Protein AF-A0A9X8YR58-F1 (afdb_monomer)

InterPro domains:
  IPR003192 Porin, LamB-type [PF02264] (22-138)
  IPR036998 Porin, LamB-type superfamily [G3DSA:2.40.170.10] (22-138)
  IPR050286 Gram-negative Bacterial Carbohydrate Uptake Porin [PTHR38762] (1-138)

Mean predicted aligned error: 7.64 Å

pLDDT: mean 92.04, std 14.1, range [49.28, 98.88]

Nearest PDB structures (foldseek):
  1af6-assembly1_A  TM=1.005E+00  e=9.915E-14  Escherichia coli
  2mpr-assembly1_A  TM=1.004E+00  e=1.435E-13  Salmonella enterica subsp. enterica serovar Typhimurium
  8xcj-assembly1_B  TM=1.000E+00  e=1.513E-13  Shigella sonnei
  1oh2-assembly1_Q  TM=8.657E-01  e=1.205E-04  Salmonella enterica subsp. enterica serovar Typhimurium
  3uu2-assembly1_C  TM=6.564E-01  e=1.385E+00  Salmonella enterica subsp. enterica serovar Typhimurium

Foldseek 3Di:
DPVVVVVVVVVVVVVVPPPQPWDKDKDWDADWAADPVGDTDAADDPVPDPWDQPVSRDQKIKMKIKTKGFPDDDPQKTKIWMWIWIWIGRNPDPDDDTDIDRQWTKMKIAQPDVVDHGDIDMDTHDDDPDDDDVRTGD

Organism: Serratia marcescens (NCBI:txid615)

Solvent-accessible surface area (backbone atoms only — not comparable to full-atom value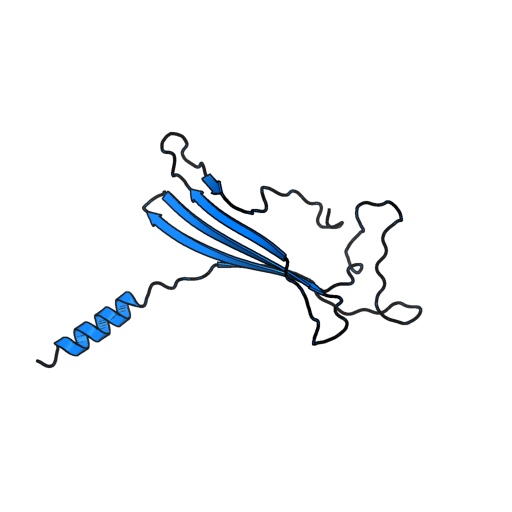s): 8370 Å² total; per-residue (Å²): 130,82,63,60,66,55,54,51,52,52,51,52,60,61,68,66,63,74,75,79,68,64,43,77,49,69,50,76,49,71,74,86,61,63,30,97,92,60,64,63,48,73,61,71,63,61,88,91,54,95,52,32,67,38,84,97,35,72,69,48,26,38,38,37,48,24,54,26,37,77,79,44,75,58,92,80,29,35,36,35,40,41,36,27,42,33,44,70,47,71,61,82,56,91,82,70,92,71,85,64,44,80,61,28,44,32,41,38,33,32,39,74,47,82,95,41,74,83,40,68,52,71,53,69,41,63,90,72,87,81,80,70,45,75,68,34,72,80

Radius of gyration: 23.26 Å; Cα contacts (8 Å, |Δi|>4): 222; chains: 1; bounding box: 50×24×82 Å

Structure (mmCIF, N/CA/C/O backbone):
data_AF-A0A9X8YR58-F1
#
_entry.id   AF-A0A9X8YR58-F1
#
loop_
_atom_site.group_PDB
_atom_site.id
_atom_site.type_symbol
_atom_site.label_atom_id
_atom_site.label_alt_id
_atom_site.label_comp_id
_atom_site.label_asym_id
_atom_site.label_entity_id
_atom_site.label_seq_id
_atom_site.pdbx_PDB_ins_code
_atom_site.Cartn_x
_atom_site.Cartn_y
_atom_site.Cartn_z
_atom_site.occupancy
_atom_site.B_iso_or_equiv
_atom_site.auth_seq_id
_atom_site.auth_comp_id
_atom_site.auth_asym_id
_atom_site.auth_atom_id
_atom_site.pdbx_PDB_model_num
ATOM 1 N N . LEU A 1 1 ? 11.311 -14.642 55.477 1.00 56.25 1 LEU A N 1
ATOM 2 C CA . LEU A 1 1 ? 11.805 -13.529 54.625 1.00 56.25 1 LEU A CA 1
ATOM 3 C C . LEU A 1 1 ? 12.295 -13.941 53.220 1.00 56.25 1 LEU A C 1
ATOM 5 O O . LEU A 1 1 ? 12.311 -13.089 52.350 1.00 56.25 1 LEU A O 1
ATOM 9 N N . ARG A 1 2 ? 12.611 -15.217 52.924 1.00 55.03 2 ARG A N 1
ATOM 10 C CA . ARG A 1 2 ? 13.105 -15.657 51.590 1.00 55.03 2 ARG A CA 1
ATOM 11 C C . ARG A 1 2 ? 12.052 -15.948 50.498 1.00 55.03 2 ARG A C 1
ATOM 13 O O . ARG A 1 2 ? 12.438 -16.204 49.367 1.00 55.03 2 ARG A O 1
ATOM 20 N N . LYS A 1 3 ? 10.746 -15.924 50.800 1.00 53.94 3 LYS A N 1
ATOM 21 C CA . LYS A 1 3 ? 9.678 -16.252 49.822 1.00 53.94 3 LYS A CA 1
ATOM 22 C C . LYS A 1 3 ? 9.160 -15.047 49.022 1.00 53.94 3 LYS A C 1
ATOM 24 O O . LYS A 1 3 ? 8.610 -15.229 47.943 1.00 53.94 3 LYS A O 1
ATOM 29 N N . LEU A 1 4 ? 9.372 -13.834 49.534 1.00 56.00 4 LEU A N 1
ATOM 30 C CA . LEU A 1 4 ? 8.959 -12.582 48.896 1.00 56.00 4 LEU A CA 1
ATOM 31 C C . LEU A 1 4 ? 9.634 -12.325 47.530 1.00 56.00 4 LEU A C 1
ATOM 33 O O . LEU A 1 4 ? 8.914 -12.005 46.589 1.00 56.00 4 LEU A O 1
ATOM 37 N N . PRO A 1 5 ? 10.962 -12.514 47.361 1.00 62.56 5 PRO A N 1
ATOM 38 C CA . PRO A 1 5 ? 11.607 -12.259 46.070 1.00 62.56 5 PRO A CA 1
ATOM 39 C C . PRO A 1 5 ? 11.221 -13.288 44.999 1.00 62.56 5 PRO A C 1
ATOM 41 O O . PRO A 1 5 ? 11.123 -12.939 43.828 1.00 62.56 5 PRO A O 1
ATOM 44 N N . LEU A 1 6 ? 10.936 -14.537 45.391 1.00 64.31 6 LEU A N 1
ATOM 45 C CA . LEU A 1 6 ? 10.482 -15.573 44.461 1.00 64.31 6 LEU A CA 1
ATOM 46 C C . LEU A 1 6 ? 9.053 -15.299 43.972 1.00 64.31 6 LEU A C 1
ATOM 48 O O . LEU A 1 6 ? 8.781 -15.427 42.785 1.00 64.31 6 LEU A O 1
ATOM 52 N N . ALA A 1 7 ? 8.158 -14.867 44.865 1.00 68.62 7 ALA A N 1
ATOM 53 C CA . ALA A 1 7 ? 6.799 -14.477 44.492 1.00 68.62 7 ALA A CA 1
ATOM 54 C C . ALA A 1 7 ? 6.784 -13.252 43.561 1.00 68.62 7 ALA A C 1
ATOM 56 O O . ALA A 1 7 ? 6.001 -13.219 42.617 1.00 68.62 7 ALA A O 1
ATOM 57 N N . LEU A 1 8 ? 7.684 -12.285 43.780 1.00 65.44 8 LEU A N 1
ATOM 58 C CA . LEU A 1 8 ? 7.834 -11.117 42.910 1.00 65.44 8 LEU A CA 1
ATOM 59 C C . LEU A 1 8 ? 8.372 -11.496 41.520 1.00 65.44 8 LEU A C 1
ATOM 61 O O . LEU A 1 8 ? 7.875 -10.999 40.516 1.00 65.44 8 LEU A O 1
ATOM 65 N N . ALA A 1 9 ? 9.345 -12.411 41.455 1.00 64.75 9 ALA A N 1
ATOM 66 C CA . ALA A 1 9 ? 9.896 -12.910 40.194 1.00 64.75 9 ALA A CA 1
ATOM 67 C C . ALA A 1 9 ? 8.869 -13.730 39.392 1.00 64.75 9 ALA A C 1
ATOM 69 O O . ALA A 1 9 ? 8.775 -13.582 38.177 1.00 64.75 9 ALA A O 1
ATOM 70 N N . VAL A 1 10 ? 8.056 -14.549 40.069 1.00 67.12 10 VAL A N 1
ATOM 71 C CA . VAL A 1 10 ? 6.960 -15.298 39.434 1.00 67.12 10 VAL A CA 1
ATOM 72 C C . VAL A 1 10 ? 5.849 -14.350 38.969 1.00 67.12 10 VAL A C 1
ATOM 74 O O . VAL A 1 10 ? 5.367 -14.496 37.852 1.00 67.12 10 VAL A O 1
ATOM 77 N N . ALA A 1 11 ? 5.488 -13.331 39.756 1.00 62.75 11 ALA A N 1
ATOM 78 C CA . ALA A 1 11 ? 4.502 -12.327 39.348 1.00 62.75 11 ALA A CA 1
ATOM 79 C C . ALA A 1 11 ? 4.976 -11.493 38.142 1.00 62.75 11 ALA A C 1
ATOM 81 O O . ALA A 1 11 ? 4.194 -11.249 37.225 1.00 62.75 11 ALA A O 1
ATOM 82 N N . ALA A 1 12 ? 6.258 -11.114 38.098 1.00 61.78 12 ALA A N 1
ATOM 83 C CA . ALA A 1 12 ? 6.853 -10.432 36.950 1.00 61.78 12 ALA A CA 1
ATOM 84 C C . ALA A 1 12 ? 6.884 -11.326 35.696 1.00 61.78 12 ALA A C 1
ATOM 86 O O . ALA A 1 12 ? 6.577 -10.847 34.610 1.00 61.78 12 ALA A O 1
ATOM 87 N N . GLY A 1 13 ? 7.172 -12.625 35.854 1.00 59.84 13 GLY A N 1
ATOM 88 C CA . GLY A 1 13 ? 7.139 -13.610 34.766 1.00 59.84 13 GLY A CA 1
ATOM 89 C C . GLY A 1 13 ? 5.733 -13.915 34.227 1.00 59.84 13 GLY A C 1
ATOM 90 O O . GLY A 1 13 ? 5.578 -14.249 33.056 1.00 59.84 13 GLY A O 1
ATOM 91 N N . VAL A 1 14 ? 4.694 -13.778 35.059 1.00 60.00 14 VAL A N 1
ATOM 92 C CA . VAL A 1 14 ? 3.288 -13.937 34.642 1.00 60.00 14 VAL A CA 1
ATOM 93 C C . VAL A 1 14 ? 2.771 -12.665 33.958 1.00 60.00 14 VAL A C 1
ATOM 95 O O . VAL A 1 14 ? 2.082 -12.759 32.945 1.00 60.00 14 VAL A O 1
ATOM 98 N N . LEU A 1 15 ? 3.161 -11.476 34.433 1.00 56.50 15 LEU A N 1
ATOM 99 C CA . LEU A 1 15 ? 2.832 -10.197 33.784 1.00 56.50 15 LEU A CA 1
ATOM 100 C C . LEU A 1 15 ? 3.597 -9.965 32.470 1.00 56.50 15 LEU A C 1
ATOM 102 O O . LEU A 1 15 ? 3.136 -9.201 31.628 1.00 56.50 15 LEU A O 1
ATOM 106 N N . SER A 1 16 ? 4.724 -10.646 32.248 1.00 54.16 16 SER A N 1
ATOM 107 C CA . SER A 1 16 ? 5.503 -10.548 31.007 1.00 54.16 16 SER A CA 1
ATOM 108 C C . SER A 1 16 ? 4.925 -11.341 29.823 1.00 54.16 16 SER A C 1
ATOM 110 O O . SER A 1 16 ? 5.614 -11.512 28.822 1.00 54.16 16 SER A O 1
ATOM 112 N N . THR A 1 17 ? 3.689 -11.852 29.916 1.00 50.31 17 THR A N 1
ATOM 113 C CA . THR A 1 17 ? 3.079 -12.716 28.882 1.00 50.31 17 THR A CA 1
ATOM 114 C C . THR A 1 17 ? 1.993 -12.060 28.033 1.00 50.31 17 THR A C 1
ATOM 116 O O . THR A 1 17 ? 1.328 -12.754 27.265 1.00 50.31 17 THR A O 1
ATOM 119 N N . GLN A 1 18 ? 1.857 -10.729 28.044 1.00 51.44 18 GLN A N 1
ATOM 120 C CA . GLN A 1 18 ? 1.263 -10.083 26.872 1.00 51.44 18 GLN A CA 1
ATOM 121 C C . GLN A 1 18 ? 2.307 -10.094 25.762 1.00 51.44 18 GLN A C 1
ATOM 123 O O . GLN A 1 18 ? 3.066 -9.147 25.576 1.00 51.44 18 GLN A O 1
ATOM 128 N N . ALA A 1 19 ? 2.362 -11.215 25.045 1.00 49.28 19 ALA A N 1
ATOM 129 C CA . ALA A 1 19 ? 2.839 -11.217 23.681 1.00 49.28 19 ALA A CA 1
ATOM 130 C C . ALA A 1 19 ? 1.975 -10.198 22.923 1.00 49.28 19 ALA A C 1
ATOM 132 O O . ALA A 1 19 ? 0.890 -10.518 22.444 1.00 49.28 19 ALA A O 1
ATOM 133 N N . LEU A 1 20 ? 2.442 -8.948 22.891 1.00 56.09 20 LEU A N 1
ATOM 134 C CA . LEU A 1 20 ? 2.070 -7.924 21.925 1.00 56.09 20 LEU A CA 1
ATOM 135 C C . LEU A 1 20 ? 2.535 -8.450 20.566 1.00 56.09 20 LEU A C 1
ATOM 137 O O . LEU A 1 20 ? 3.587 -8.069 20.055 1.00 56.09 20 LEU A O 1
ATOM 141 N N . ALA A 1 21 ? 1.838 -9.465 20.063 1.00 68.69 21 ALA A N 1
ATOM 142 C CA . ALA A 1 21 ? 2.092 -10.014 18.754 1.00 68.69 21 ALA A CA 1
ATOM 143 C C . ALA A 1 21 ? 1.636 -8.941 17.771 1.00 68.69 21 ALA A C 1
ATOM 145 O O . ALA A 1 21 ? 0.446 -8.760 17.531 1.00 68.69 21 ALA A O 1
ATOM 146 N N . VAL A 1 22 ? 2.601 -8.163 17.295 1.00 90.69 22 VAL A N 1
ATOM 147 C CA . VAL A 1 22 ? 2.385 -7.238 16.194 1.00 90.69 22 VAL A CA 1
ATOM 148 C C . VAL A 1 22 ? 2.036 -8.075 14.971 1.00 90.69 22 VAL A C 1
ATOM 150 O O . VAL A 1 22 ? 2.789 -8.974 14.590 1.00 90.69 22 VAL A O 1
ATOM 153 N N . ASP A 1 23 ? 0.904 -7.767 14.354 1.00 95.69 23 ASP A N 1
ATOM 154 C CA . ASP A 1 23 ? 0.486 -8.377 13.105 1.00 95.69 23 ASP A CA 1
ATOM 155 C C . ASP A 1 23 ? 1.368 -7.830 11.985 1.00 95.69 23 ASP A C 1
ATOM 157 O O . ASP A 1 23 ? 1.316 -6.645 11.641 1.00 95.69 23 ASP A O 1
ATOM 161 N N . PHE A 1 24 ? 2.210 -8.701 11.429 1.00 97.06 24 PHE A N 1
ATOM 162 C CA . PHE A 1 24 ? 3.049 -8.379 10.284 1.00 97.06 24 PHE A CA 1
ATOM 163 C C . PHE A 1 24 ? 2.384 -8.856 8.994 1.00 97.06 24 PHE A C 1
ATOM 165 O O . PHE A 1 24 ? 2.215 -10.054 8.755 1.00 97.06 24 PHE A O 1
ATOM 172 N N . HIS A 1 25 ? 2.038 -7.898 8.142 1.00 97.75 25 HIS A N 1
ATOM 173 C CA . HIS A 1 25 ? 1.486 -8.136 6.815 1.00 97.75 25 HIS A CA 1
ATOM 174 C C . HIS A 1 25 ? 2.239 -7.309 5.779 1.00 97.75 25 HIS A C 1
ATOM 176 O O . HIS A 1 25 ? 3.029 -6.424 6.102 1.00 97.75 25 HIS A O 1
ATOM 182 N N . GLY A 1 26 ? 1.970 -7.572 4.508 1.00 97.81 26 GLY A N 1
ATOM 183 C CA . GLY A 1 26 ? 2.574 -6.792 3.451 1.00 97.81 26 GLY A CA 1
ATOM 184 C C . GLY A 1 26 ? 2.394 -7.408 2.085 1.00 97.81 26 GLY A C 1
ATOM 185 O O . GLY A 1 26 ? 1.670 -8.385 1.894 1.00 97.81 26 GLY A O 1
ATOM 186 N N . TYR A 1 27 ? 3.101 -6.814 1.143 1.00 98.62 27 TYR A N 1
ATOM 187 C CA . TYR A 1 27 ? 3.248 -7.301 -0.213 1.00 98.62 27 TYR A CA 1
ATOM 188 C C . TYR A 1 27 ? 4.654 -6.943 -0.674 1.00 98.62 27 TYR A C 1
ATOM 190 O O . TYR A 1 27 ? 5.130 -5.855 -0.372 1.00 98.62 27 TYR A O 1
ATOM 198 N N . ALA A 1 28 ? 5.323 -7.829 -1.402 1.00 98.62 28 ALA A N 1
ATOM 199 C CA . ALA A 1 28 ? 6.617 -7.513 -1.982 1.00 98.62 28 ALA A CA 1
ATOM 200 C C . ALA A 1 28 ? 6.794 -8.197 -3.335 1.00 98.62 28 ALA A C 1
ATOM 202 O O . ALA A 1 28 ? 6.340 -9.324 -3.545 1.00 98.62 28 ALA A O 1
ATOM 203 N N . ARG A 1 29 ? 7.496 -7.510 -4.232 1.00 98.56 29 ARG A N 1
ATOM 204 C CA . ARG A 1 29 ? 8.077 -8.062 -5.453 1.00 98.56 29 ARG A CA 1
ATOM 205 C C . ARG A 1 29 ? 9.481 -7.499 -5.627 1.00 98.56 29 ARG A C 1
ATOM 207 O O . ARG A 1 29 ? 9.725 -6.327 -5.355 1.00 98.56 29 ARG A O 1
ATOM 214 N N . SER A 1 30 ? 10.388 -8.346 -6.076 1.00 98.62 30 SER A N 1
ATOM 215 C CA . SER A 1 30 ? 11.763 -7.991 -6.401 1.00 98.62 30 SER A CA 1
ATOM 216 C C . SER A 1 30 ? 12.281 -9.002 -7.414 1.00 98.62 30 SER A C 1
ATOM 218 O O . SER A 1 30 ? 11.827 -10.151 -7.422 1.00 98.62 30 SER A O 1
ATOM 220 N N . GLY A 1 31 ? 13.204 -8.591 -8.274 1.00 98.00 31 GLY A N 1
ATOM 221 C CA . GLY A 1 31 ? 13.805 -9.491 -9.241 1.00 98.00 31 GLY A CA 1
ATOM 222 C C . GLY A 1 31 ? 15.029 -8.903 -9.922 1.00 98.00 31 GLY A C 1
ATOM 223 O O . GLY A 1 31 ? 15.472 -7.797 -9.636 1.00 98.00 31 GLY A O 1
ATOM 224 N N . ILE A 1 32 ? 15.564 -9.678 -10.855 1.00 98.19 32 ILE A N 1
ATOM 225 C CA . ILE A 1 32 ? 16.634 -9.282 -11.764 1.00 98.19 32 ILE A CA 1
ATOM 226 C C . ILE A 1 32 ? 16.280 -9.810 -13.149 1.00 98.19 32 ILE A C 1
ATOM 228 O O . ILE A 1 32 ? 15.703 -10.894 -13.276 1.00 98.19 32 ILE A O 1
ATOM 232 N N . GLY A 1 33 ? 16.631 -9.067 -14.192 1.00 97.62 33 GLY A N 1
ATOM 233 C CA . GLY A 1 33 ? 16.383 -9.507 -15.554 1.00 97.62 33 GLY A CA 1
ATOM 234 C C . GLY A 1 33 ? 17.235 -8.775 -16.578 1.00 97.62 33 GLY A C 1
ATOM 235 O O . GLY A 1 33 ? 17.878 -7.765 -16.288 1.00 97.62 33 GLY A O 1
ATOM 236 N N . TRP A 1 34 ? 17.194 -9.294 -17.801 1.00 98.38 34 TRP A N 1
ATOM 237 C CA . TRP A 1 34 ? 17.974 -8.814 -18.935 1.00 98.38 34 TRP A CA 1
ATOM 238 C C . TRP A 1 34 ? 17.095 -8.665 -20.168 1.00 98.38 34 TRP A C 1
ATOM 240 O O . TRP A 1 34 ? 16.117 -9.393 -20.342 1.00 98.38 34 TRP A O 1
ATOM 250 N N . THR A 1 35 ? 17.482 -7.753 -21.054 1.00 98.31 35 THR A N 1
ATOM 251 C CA . THR A 1 35 ? 16.858 -7.608 -22.373 1.00 98.31 35 THR A CA 1
ATOM 252 C C . THR A 1 35 ? 17.675 -8.354 -23.423 1.00 98.31 35 THR A C 1
ATOM 254 O O . THR A 1 35 ? 18.903 -8.315 -23.402 1.00 98.31 35 THR A O 1
ATOM 257 N N . GLY A 1 36 ? 17.013 -9.016 -24.379 1.00 97.81 36 GLY A N 1
ATOM 258 C CA . GLY A 1 36 ? 17.689 -9.819 -25.409 1.00 97.81 36 GLY A CA 1
ATOM 259 C C . GLY A 1 36 ? 18.679 -9.036 -26.284 1.00 97.81 36 GLY A C 1
ATOM 260 O O . GLY A 1 36 ? 19.676 -9.595 -26.726 1.00 97.81 36 GLY A O 1
ATOM 261 N N . SER A 1 37 ? 18.454 -7.734 -26.488 1.00 97.56 37 SER A N 1
ATOM 262 C CA . SER A 1 37 ? 19.381 -6.829 -27.187 1.00 97.56 37 SER A CA 1
ATOM 263 C C . SER A 1 37 ? 20.554 -6.339 -26.323 1.00 97.56 37 SER A C 1
ATOM 265 O O . SER A 1 37 ? 21.355 -5.532 -26.789 1.00 97.56 37 SER A O 1
ATOM 267 N N . GLY A 1 38 ? 20.650 -6.800 -25.075 1.00 97.38 38 GLY A N 1
ATOM 268 C CA . GLY A 1 38 ? 21.621 -6.353 -24.083 1.00 97.38 38 GLY A CA 1
ATOM 269 C C . GLY A 1 38 ? 21.054 -5.320 -23.106 1.00 97.38 38 GLY A C 1
ATOM 270 O O . GLY A 1 38 ? 20.097 -4.606 -23.405 1.00 97.38 38 GLY A O 1
ATOM 271 N N . GLY A 1 39 ? 21.680 -5.249 -21.929 1.00 97.56 39 GLY A N 1
ATOM 272 C CA . GLY A 1 39 ? 21.285 -4.366 -20.830 1.00 97.56 39 GLY A CA 1
ATOM 273 C C . GLY A 1 39 ? 20.290 -4.993 -19.849 1.00 97.56 39 GLY A C 1
ATOM 274 O O . GLY A 1 39 ? 19.960 -6.179 -19.928 1.00 97.56 39 GLY A O 1
ATOM 275 N N . GLU A 1 40 ? 19.837 -4.173 -18.902 1.00 97.06 40 GLU A N 1
ATOM 276 C CA . GLU A 1 40 ? 18.811 -4.521 -17.913 1.00 97.06 40 GLU A CA 1
ATOM 277 C C . GLU A 1 40 ? 17.464 -4.877 -18.565 1.00 97.06 40 GLU A C 1
ATOM 279 O O . GLU A 1 40 ? 17.197 -4.527 -19.720 1.00 97.06 40 GLU A O 1
ATOM 284 N N . GLN A 1 41 ? 16.599 -5.563 -17.817 1.00 98.38 41 GLN A N 1
ATOM 285 C CA . GLN A 1 41 ? 15.223 -5.841 -18.224 1.00 98.38 41 GLN A CA 1
ATOM 286 C C . GLN A 1 41 ? 14.475 -4.551 -18.575 1.00 98.38 41 GLN A C 1
ATOM 288 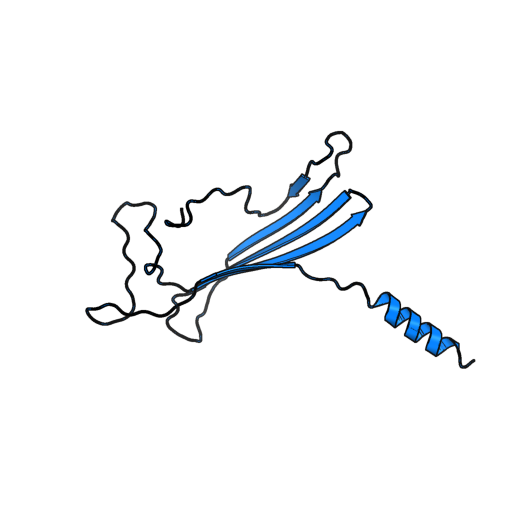O O . GLN A 1 41 ? 14.470 -3.590 -17.811 1.00 98.38 41 GLN A O 1
ATOM 293 N N . GLN A 1 42 ? 13.799 -4.559 -19.719 1.00 98.19 42 GLN A N 1
ATOM 294 C CA . GLN A 1 42 ? 12.861 -3.513 -20.107 1.00 98.19 42 GLN A CA 1
ATOM 295 C C . GLN A 1 42 ? 11.426 -3.984 -19.880 1.00 98.19 42 GLN A C 1
ATOM 297 O O . GLN A 1 42 ? 11.092 -5.144 -20.125 1.00 98.19 42 GLN A O 1
ATOM 302 N N . CYS A 1 43 ? 10.577 -3.061 -19.432 1.00 98.06 43 CYS A N 1
ATOM 303 C CA . CYS A 1 43 ? 9.155 -3.300 -19.240 1.00 98.06 43 CYS A CA 1
ATOM 304 C C . CYS A 1 43 ? 8.337 -2.622 -20.338 1.00 98.06 43 CYS A C 1
ATOM 306 O O . CYS A 1 43 ? 8.581 -1.473 -20.701 1.00 98.06 43 CYS A O 1
ATOM 308 N N . PHE A 1 44 ? 7.312 -3.313 -20.826 1.00 98.25 44 PHE A N 1
ATOM 309 C CA . PHE A 1 44 ? 6.503 -2.897 -21.963 1.00 98.25 44 PHE A CA 1
ATOM 310 C C . PHE A 1 44 ? 5.095 -2.501 -21.521 1.00 98.25 44 PHE A C 1
ATOM 312 O O . PHE A 1 44 ? 4.381 -3.267 -20.869 1.00 98.25 44 PHE A O 1
ATOM 319 N N . LYS A 1 45 ? 4.678 -1.301 -21.920 1.00 98.44 45 LYS A N 1
ATOM 320 C CA . LYS A 1 45 ? 3.328 -0.771 -21.734 1.00 98.44 45 LYS A CA 1
ATOM 321 C C . LYS A 1 45 ? 2.942 -0.004 -22.991 1.00 98.44 45 LYS A C 1
ATOM 323 O O . LYS A 1 45 ? 3.713 0.831 -23.456 1.00 98.44 45 LYS A O 1
ATOM 328 N N . ALA A 1 46 ? 1.765 -0.286 -23.545 1.00 98.06 46 ALA A N 1
ATOM 329 C CA . ALA A 1 46 ? 1.291 0.428 -24.726 1.00 98.06 46 ALA A CA 1
ATOM 330 C C . ALA A 1 46 ? 1.118 1.925 -24.416 1.00 98.06 46 ALA A C 1
ATOM 332 O O . ALA A 1 46 ? 0.587 2.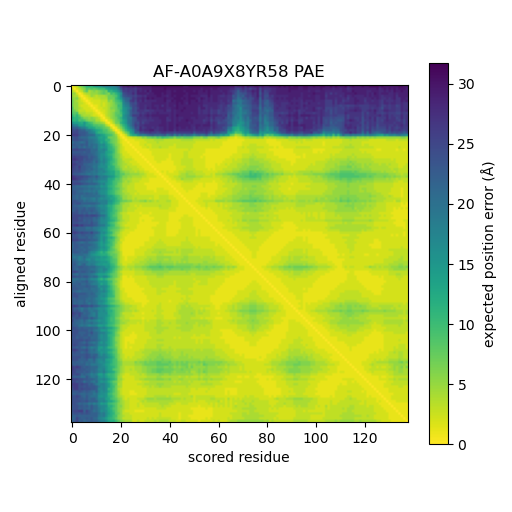295 -23.365 1.00 98.06 46 ALA A O 1
ATOM 333 N N . THR A 1 47 ? 1.562 2.792 -25.328 1.00 98.06 47 THR A N 1
ATOM 334 C CA . THR A 1 47 ? 1.418 4.246 -25.185 1.00 98.06 47 THR A CA 1
ATOM 335 C C . THR A 1 47 ? -0.056 4.613 -25.020 1.00 98.06 47 THR A C 1
ATOM 337 O O . THR A 1 47 ? -0.892 4.230 -25.832 1.00 98.06 47 THR A O 1
ATOM 340 N N . GLY A 1 48 ? -0.378 5.341 -23.950 1.00 97.06 48 GLY A N 1
ATOM 341 C CA . GLY A 1 48 ? -1.751 5.730 -23.611 1.00 97.06 48 GLY A CA 1
ATOM 342 C C . GLY A 1 48 ? -2.551 4.694 -22.809 1.00 97.06 48 GLY A C 1
ATOM 343 O O . GLY A 1 48 ? -3.629 5.026 -22.327 1.00 97.06 48 GLY A O 1
ATOM 344 N N . ALA A 1 49 ? -2.047 3.471 -22.606 1.00 97.31 49 ALA A N 1
ATOM 345 C CA . ALA A 1 49 ? -2.728 2.485 -21.767 1.00 97.31 49 ALA A CA 1
ATOM 346 C C . ALA A 1 49 ? -2.659 2.853 -20.274 1.00 97.31 49 ALA A C 1
ATOM 348 O O . ALA A 1 49 ? -1.684 3.443 -19.802 1.00 97.31 49 ALA A O 1
ATOM 349 N N . ALA A 1 50 ? -3.667 2.446 -19.499 1.00 97.44 50 ALA A N 1
ATOM 350 C CA . ALA A 1 50 ? -3.669 2.624 -18.046 1.00 97.44 50 ALA A CA 1
ATOM 351 C C . ALA A 1 50 ? -2.751 1.614 -17.334 1.00 97.44 50 ALA A C 1
ATOM 353 O O . ALA A 1 50 ? -2.080 1.974 -16.369 1.00 97.44 50 ALA A O 1
ATOM 354 N N . SER A 1 51 ? -2.620 0.401 -17.875 1.00 98.12 51 SER A N 1
ATOM 355 C CA . SER A 1 51 ? -1.931 -0.737 -17.253 1.00 98.12 51 SER A CA 1
ATOM 356 C C . SER A 1 51 ? -1.085 -1.543 -18.253 1.00 98.12 51 SER A C 1
ATOM 358 O O . SER A 1 51 ? -0.990 -1.185 -19.429 1.00 98.12 51 SER A O 1
ATOM 360 N N . LYS A 1 52 ? -0.420 -2.600 -17.775 1.00 98.50 52 LYS A N 1
ATOM 361 C CA . LYS A 1 52 ? 0.382 -3.555 -18.561 1.00 98.50 52 LYS A CA 1
ATOM 362 C C . LYS A 1 52 ? 0.149 -4.966 -18.019 1.00 98.50 52 LYS A C 1
ATOM 364 O O . LYS A 1 52 ? -0.066 -5.116 -16.825 1.00 98.50 52 LYS A O 1
ATOM 369 N N . TYR A 1 53 ? 0.241 -6.000 -18.854 1.00 98.62 53 TYR A N 1
ATOM 370 C CA . TYR A 1 53 ? 0.298 -7.378 -18.348 1.00 98.62 53 TYR A CA 1
ATOM 371 C C . TYR A 1 53 ? 1.589 -7.561 -17.557 1.00 98.62 53 TYR A C 1
ATOM 373 O O . TYR A 1 53 ? 2.663 -7.311 -18.103 1.00 98.62 53 TYR A O 1
ATOM 381 N N . ARG A 1 54 ? 1.486 -7.941 -16.281 1.00 98.62 54 ARG A N 1
ATOM 382 C CA . ARG A 1 54 ? 2.607 -7.824 -15.332 1.00 98.62 54 ARG A CA 1
ATOM 383 C C . ARG A 1 54 ? 3.591 -8.995 -15.323 1.00 98.62 54 ARG A C 1
ATOM 385 O O . ARG A 1 54 ? 4.742 -8.808 -14.947 1.00 98.62 54 ARG A O 1
ATOM 392 N N . LEU A 1 55 ? 3.164 -10.204 -15.697 1.00 98.50 55 LEU A N 1
ATOM 393 C CA . LEU A 1 55 ? 3.990 -11.409 -15.547 1.00 98.50 55 LEU A CA 1
ATOM 394 C C . LEU A 1 55 ? 5.273 -11.298 -16.388 1.00 98.50 55 LEU A C 1
ATOM 396 O O . LEU A 1 55 ? 5.198 -11.180 -17.607 1.00 98.50 55 LEU A O 1
ATOM 400 N N . GLY A 1 56 ? 6.441 -11.320 -15.734 1.00 98.25 56 GLY A N 1
ATOM 401 C CA . GLY A 1 56 ? 7.740 -11.117 -16.395 1.00 98.25 56 GLY A CA 1
ATOM 402 C C . GLY A 1 56 ? 7.954 -9.698 -16.943 1.00 98.25 56 GLY A C 1
ATOM 403 O O . GLY A 1 56 ? 8.837 -9.479 -17.766 1.00 98.25 56 GLY A O 1
ATOM 404 N N . ASN A 1 57 ? 7.135 -8.738 -16.513 1.00 98.62 57 ASN A N 1
ATOM 405 C CA . ASN A 1 57 ? 7.065 -7.389 -17.062 1.00 98.62 57 ASN A CA 1
ATOM 406 C C . ASN A 1 57 ? 6.932 -6.340 -15.941 1.00 98.62 57 ASN A C 1
ATOM 408 O O . ASN A 1 57 ? 6.235 -5.337 -16.092 1.00 98.62 57 ASN A O 1
ATOM 412 N N . GLU A 1 58 ? 7.591 -6.571 -14.805 1.00 98.62 58 GLU A N 1
ATOM 413 C CA . GLU A 1 58 ? 7.788 -5.635 -13.686 1.00 98.62 58 GLU A CA 1
ATOM 414 C C . GLU A 1 58 ? 9.296 -5.416 -13.500 1.00 98.62 58 GLU A C 1
ATOM 416 O O . GLU A 1 58 ? 10.053 -6.382 -13.573 1.00 98.62 58 GLU A O 1
ATOM 421 N N . CYS A 1 59 ? 9.735 -4.162 -13.346 1.00 98.31 59 CYS A N 1
ATOM 422 C CA . CYS A 1 59 ? 11.142 -3.750 -13.488 1.00 98.31 59 CYS A CA 1
ATOM 423 C C . CYS A 1 59 ? 11.606 -2.898 -12.299 1.00 98.31 59 CYS A C 1
ATOM 425 O O . CYS A 1 59 ? 12.467 -2.032 -12.428 1.00 98.31 59 CYS A O 1
ATOM 427 N N . GLU A 1 60 ? 10.997 -3.126 -11.145 1.00 98.50 60 GLU A N 1
ATOM 428 C CA . GLU A 1 60 ? 11.240 -2.398 -9.917 1.00 98.50 60 GLU A CA 1
ATOM 429 C C . GLU A 1 60 ? 11.108 -3.356 -8.737 1.00 98.50 60 GLU A C 1
ATOM 431 O O . GLU A 1 60 ? 10.353 -4.333 -8.796 1.00 98.50 60 GLU A O 1
ATOM 436 N N . THR A 1 61 ? 11.794 -3.039 -7.644 1.00 98.75 61 THR A N 1
ATOM 437 C CA . THR A 1 61 ? 11.503 -3.664 -6.358 1.00 98.75 61 THR A CA 1
ATOM 438 C C . THR A 1 61 ? 10.495 -2.799 -5.629 1.00 98.75 61 THR A C 1
ATOM 440 O O . THR A 1 61 ? 10.724 -1.613 -5.393 1.00 98.75 61 THR A O 1
ATOM 443 N N . TYR A 1 62 ? 9.365 -3.404 -5.282 1.00 98.75 62 TYR A N 1
ATOM 444 C CA . TYR A 1 62 ? 8.275 -2.751 -4.580 1.00 98.75 62 TYR A CA 1
ATOM 445 C C . TYR A 1 62 ? 7.905 -3.563 -3.348 1.00 98.75 62 TYR A C 1
ATOM 447 O O . TYR A 1 62 ? 7.720 -4.778 -3.443 1.00 98.75 62 TYR A O 1
ATOM 455 N N . ALA A 1 63 ? 7.753 -2.896 -2.209 1.00 98.75 63 ALA A N 1
ATOM 456 C CA . ALA A 1 63 ? 7.330 -3.526 -0.970 1.00 98.75 63 ALA A CA 1
ATOM 457 C C . ALA A 1 63 ? 6.371 -2.630 -0.184 1.00 98.75 63 ALA A C 1
ATOM 459 O O . ALA A 1 63 ? 6.566 -1.422 -0.100 1.00 98.75 63 ALA A O 1
ATOM 460 N N . GLU A 1 64 ? 5.367 -3.236 0.433 1.00 98.81 64 GLU A N 1
ATOM 461 C CA . GLU A 1 64 ? 4.530 -2.660 1.477 1.00 98.81 64 GLU A CA 1
ATOM 462 C C . GLU A 1 64 ? 4.768 -3.443 2.763 1.00 98.81 64 GLU A C 1
ATOM 464 O O . GLU A 1 64 ? 4.618 -4.666 2.784 1.00 98.81 64 GLU A O 1
ATOM 469 N N . LEU A 1 65 ? 5.136 -2.736 3.828 1.00 98.69 65 LEU A N 1
ATOM 470 C CA . LEU A 1 65 ? 5.346 -3.287 5.159 1.00 98.69 65 LEU A CA 1
ATOM 471 C C . LEU A 1 65 ? 4.248 -2.758 6.073 1.00 98.69 65 LEU A C 1
ATOM 473 O O . LEU A 1 65 ? 4.146 -1.549 6.304 1.00 98.69 65 LEU A O 1
ATOM 477 N N . LYS A 1 66 ? 3.429 -3.669 6.592 1.00 98.75 66 LYS A N 1
ATOM 478 C CA . LYS A 1 66 ? 2.310 -3.353 7.474 1.00 98.75 66 LYS A CA 1
ATOM 479 C C . LYS A 1 66 ? 2.561 -3.924 8.857 1.00 98.75 66 LYS A C 1
ATOM 481 O O . LYS A 1 66 ? 2.861 -5.108 9.001 1.00 98.75 66 LYS A O 1
ATOM 486 N N . LEU A 1 67 ? 2.406 -3.063 9.856 1.00 98.44 67 LEU A N 1
ATOM 487 C CA . LEU A 1 67 ? 2.408 -3.427 11.266 1.00 98.44 67 LEU A CA 1
ATOM 488 C C . LEU A 1 67 ? 1.055 -3.030 11.845 1.00 98.44 67 LEU A C 1
ATOM 490 O O . LEU A 1 67 ? 0.698 -1.845 11.839 1.00 98.44 67 LEU A O 1
ATOM 494 N N . GLY A 1 68 ? 0.312 -4.022 12.312 1.00 97.88 68 GLY A N 1
ATOM 495 C CA . GLY A 1 68 ? -0.981 -3.843 12.950 1.00 97.88 68 GLY A CA 1
ATOM 496 C C . GLY A 1 68 ? -1.015 -4.445 14.346 1.00 97.88 68 GLY A C 1
ATOM 497 O O . GLY A 1 68 ? -0.125 -5.196 14.739 1.00 97.88 68 GLY A O 1
ATOM 498 N N . GLN A 1 69 ? -2.023 -4.068 15.125 1.00 97.31 69 GLN A N 1
ATOM 499 C CA . GLN A 1 69 ? -2.262 -4.661 16.436 1.00 97.31 69 GLN A CA 1
ATOM 500 C C . GLN A 1 69 ? -3.706 -4.429 16.882 1.00 97.31 69 GLN A C 1
ATOM 502 O O . GLN A 1 69 ? -4.224 -3.311 16.789 1.00 97.31 69 GLN A O 1
ATOM 507 N N . GLU A 1 70 ? -4.338 -5.452 17.459 1.00 97.00 70 GLU A N 1
ATOM 508 C CA . GLU A 1 70 ? -5.534 -5.257 18.281 1.00 97.00 70 GLU A CA 1
ATOM 509 C C . GLU A 1 70 ? -5.111 -4.672 19.636 1.00 97.00 70 GLU A C 1
ATOM 511 O O . GLU A 1 70 ? -4.583 -5.361 20.504 1.00 97.00 70 GLU A O 1
ATOM 516 N N . VAL A 1 71 ? -5.281 -3.358 19.794 1.00 96.38 71 VAL A N 1
ATOM 517 C CA . VAL A 1 71 ? -4.779 -2.605 20.957 1.00 96.38 71 VAL A CA 1
ATOM 518 C C . VAL A 1 71 ? -5.725 -2.653 22.156 1.00 96.38 71 VAL A C 1
ATOM 520 O O . VAL A 1 71 ? -5.320 -2.333 23.271 1.00 96.38 71 VAL A O 1
ATOM 523 N N . TRP A 1 72 ? -6.987 -3.027 21.938 1.00 96.19 72 TRP A N 1
ATOM 524 C CA . TRP A 1 72 ? -7.983 -3.188 22.993 1.00 96.19 72 TRP A CA 1
ATOM 525 C C . TRP A 1 72 ? -9.076 -4.162 22.555 1.00 96.19 72 TRP A C 1
ATOM 527 O O . TRP A 1 72 ? -9.534 -4.108 21.411 1.00 96.19 72 TRP A O 1
ATOM 537 N N . LYS A 1 73 ? -9.534 -5.000 23.487 1.00 96.44 73 LYS A N 1
ATOM 538 C CA . LYS A 1 73 ? -10.656 -5.919 23.294 1.00 96.44 73 LYS A CA 1
ATOM 539 C C . LYS A 1 73 ? -11.422 -6.117 24.600 1.00 96.44 73 LYS A C 1
ATOM 541 O O . LYS A 1 73 ? -10.820 -6.428 25.624 1.00 96.44 73 LYS A O 1
ATOM 546 N N . GLU A 1 74 ? -12.746 -6.020 24.533 1.00 96.94 74 GLU A N 1
ATOM 547 C CA . GLU A 1 74 ? -13.658 -6.371 25.624 1.00 96.94 74 GLU A CA 1
ATOM 548 C C . GLU A 1 74 ? -14.918 -7.027 25.048 1.00 96.94 74 GLU A C 1
ATOM 550 O O . GLU A 1 74 ? -15.701 -6.397 24.333 1.00 96.94 74 GLU A O 1
ATOM 555 N N . GLY A 1 75 ? -15.093 -8.324 25.323 1.00 96.50 75 GLY A N 1
ATOM 556 C CA . GLY A 1 75 ? -16.137 -9.129 24.687 1.00 96.50 75 GLY A CA 1
ATOM 557 C C . GLY A 1 75 ? -16.067 -9.033 23.156 1.00 96.50 75 GLY A C 1
ATOM 558 O O . GLY A 1 75 ? -15.030 -9.321 22.543 1.00 96.50 75 GLY A O 1
ATOM 559 N N . ASP A 1 76 ? -17.168 -8.580 22.554 1.00 96.81 76 ASP A N 1
ATOM 560 C CA . ASP A 1 76 ? -17.312 -8.428 21.101 1.00 96.81 76 ASP A CA 1
ATOM 561 C C . ASP A 1 76 ? -16.795 -7.087 20.561 1.00 96.81 76 ASP A C 1
ATOM 563 O O . ASP A 1 76 ? -16.715 -6.910 19.342 1.00 96.81 76 ASP A O 1
ATOM 567 N N . LYS A 1 77 ? -16.434 -6.143 21.437 1.00 98.38 77 LYS A N 1
ATOM 568 C CA . LYS A 1 77 ? -15.916 -4.823 21.065 1.00 98.38 77 LYS A CA 1
ATOM 569 C C . LYS A 1 77 ? -14.392 -4.887 20.953 1.00 98.38 77 LYS A C 1
ATOM 571 O O . LYS A 1 77 ? -13.732 -5.475 21.812 1.00 98.38 77 LYS A O 1
ATOM 576 N N . SER A 1 78 ? -13.816 -4.273 19.920 1.00 97.94 78 SER A N 1
ATOM 577 C CA . SER A 1 78 ? -12.355 -4.144 19.823 1.00 97.94 78 SER A CA 1
ATOM 578 C C . SER A 1 78 ? -11.885 -2.928 19.030 1.00 97.94 78 SER A C 1
ATOM 580 O O . SER A 1 78 ? -12.627 -2.382 18.211 1.00 97.94 78 SER A O 1
ATOM 582 N N . PHE A 1 79 ? -10.642 -2.508 19.284 1.00 98.50 79 PHE A N 1
ATOM 583 C CA . PHE A 1 79 ? -9.929 -1.495 18.512 1.00 98.50 79 PHE A CA 1
ATOM 584 C C . PHE A 1 79 ? -8.684 -2.101 17.870 1.00 98.50 79 PHE A C 1
ATOM 586 O O . PHE A 1 79 ? -7.827 -2.657 18.554 1.00 98.50 79 PHE A O 1
ATOM 593 N N . TYR A 1 80 ? -8.566 -1.930 16.559 1.00 98.44 80 TYR A N 1
ATOM 594 C CA . TYR A 1 80 ? -7.421 -2.359 15.770 1.00 98.44 80 TYR A CA 1
ATOM 595 C C . TYR A 1 80 ? -6.691 -1.144 15.201 1.00 98.44 80 TYR A C 1
ATOM 597 O O . TYR A 1 80 ? -7.319 -0.286 14.578 1.00 98.44 80 TYR A O 1
ATOM 605 N N . PHE A 1 81 ? -5.383 -1.066 15.417 1.00 98.56 81 PHE A N 1
ATOM 606 C CA . PHE A 1 81 ? -4.500 -0.060 14.835 1.00 98.56 81 PHE A CA 1
ATOM 607 C C . PHE A 1 81 ? -3.729 -0.677 13.669 1.00 98.56 81 PHE A C 1
ATOM 609 O O . PHE A 1 81 ? -3.244 -1.798 13.790 1.00 98.56 81 PHE A O 1
ATOM 616 N N . ASP A 1 82 ? -3.621 0.038 12.549 1.00 98.75 82 ASP A N 1
ATOM 617 C CA . ASP A 1 82 ? -2.953 -0.453 11.339 1.00 98.75 82 ASP A CA 1
ATOM 618 C C . ASP A 1 82 ? -2.079 0.624 10.692 1.00 98.75 82 ASP A C 1
ATOM 620 O O . ASP A 1 82 ? -2.466 1.797 10.612 1.00 98.75 82 ASP A O 1
ATOM 624 N N . THR A 1 83 ? -0.919 0.206 10.185 1.00 98.75 83 THR A N 1
ATOM 625 C CA . THR A 1 83 ? 0.046 1.058 9.481 1.00 98.75 83 THR A CA 1
ATOM 626 C C . THR A 1 83 ? 0.495 0.427 8.163 1.00 98.75 83 THR A C 1
ATOM 628 O O . THR A 1 83 ? 0.369 -0.781 7.962 1.00 98.75 83 THR A O 1
ATOM 631 N N . ASN A 1 84 ? 0.992 1.242 7.229 1.00 98.88 84 ASN A N 1
ATOM 632 C CA . ASN A 1 84 ? 1.599 0.758 5.985 1.00 98.88 84 ASN A CA 1
ATOM 633 C C . ASN A 1 84 ? 2.672 1.727 5.473 1.00 98.88 84 ASN A C 1
ATOM 635 O O . ASN A 1 84 ? 2.369 2.887 5.160 1.00 98.88 84 ASN A O 1
ATOM 639 N N . LEU A 1 85 ? 3.906 1.233 5.363 1.00 98.69 85 LEU A N 1
ATOM 640 C CA . LEU A 1 85 ? 5.019 1.904 4.700 1.00 98.69 85 LEU A CA 1
ATOM 641 C C . LEU A 1 85 ? 5.312 1.218 3.370 1.00 98.69 85 LEU A C 1
ATOM 643 O O . LEU A 1 85 ? 5.578 0.020 3.332 1.00 98.69 85 LEU A O 1
ATOM 647 N N . ALA A 1 86 ? 5.308 1.995 2.292 1.00 98.75 86 ALA A N 1
ATOM 648 C CA . ALA A 1 86 ? 5.627 1.505 0.962 1.00 98.75 86 ALA A CA 1
ATOM 649 C C . ALA A 1 86 ? 6.992 1.999 0.484 1.00 98.75 86 ALA A C 1
ATOM 651 O O . ALA A 1 86 ? 7.321 3.178 0.623 1.00 98.75 86 ALA A O 1
ATOM 652 N N . TYR A 1 87 ? 7.734 1.102 -0.150 1.00 98.75 87 TYR A N 1
ATOM 653 C CA . TYR A 1 87 ? 9.052 1.315 -0.725 1.00 98.75 87 TYR A CA 1
ATOM 654 C C . TYR A 1 87 ? 8.998 0.949 -2.205 1.00 98.75 87 TYR A C 1
ATOM 656 O O . TYR A 1 87 ? 8.379 -0.046 -2.579 1.00 98.75 87 TYR A O 1
ATOM 664 N N . SER A 1 88 ? 9.639 1.755 -3.046 1.00 98.50 88 SER A N 1
ATOM 665 C CA . SER A 1 88 ? 9.781 1.483 -4.475 1.00 98.50 88 SER A CA 1
ATOM 666 C C . SER A 1 88 ? 11.160 1.944 -4.916 1.00 98.50 88 SER A C 1
ATOM 668 O O . SER A 1 88 ? 11.464 3.130 -4.809 1.00 98.50 88 SER A O 1
ATOM 670 N N . VAL A 1 89 ? 11.976 1.016 -5.404 1.00 98.62 89 VAL A N 1
ATOM 671 C CA . VAL A 1 89 ? 13.358 1.268 -5.839 1.00 98.62 89 VAL A CA 1
ATOM 672 C C . VAL A 1 89 ? 13.634 0.610 -7.187 1.00 98.62 89 VAL A C 1
ATOM 674 O O . 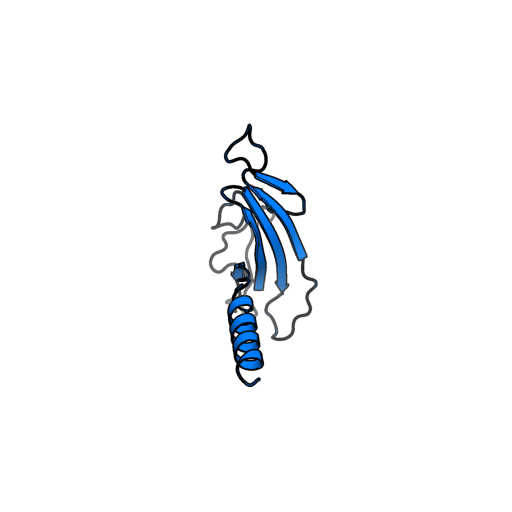VAL A 1 89 ? 12.868 -0.243 -7.646 1.00 98.62 89 VAL A O 1
ATOM 677 N N . SER A 1 90 ? 14.708 1.041 -7.849 1.00 97.69 90 SER A N 1
ATOM 678 C CA . SER A 1 90 ? 15.024 0.626 -9.218 1.00 97.69 90 SER A CA 1
ATOM 679 C C . SER A 1 90 ? 15.683 -0.745 -9.319 1.00 97.69 90 SER A C 1
ATOM 681 O O . SER A 1 90 ? 15.874 -1.204 -10.440 1.00 97.69 90 SER A O 1
ATOM 683 N N . GLN A 1 91 ? 16.000 -1.392 -8.189 1.00 97.00 91 GLN A N 1
ATOM 684 C CA . GLN A 1 91 ? 16.590 -2.731 -8.088 1.00 97.00 91 GLN A CA 1
ATOM 685 C C . GLN A 1 91 ? 17.926 -2.884 -8.831 1.00 97.00 91 GLN A C 1
ATOM 687 O O . GLN A 1 91 ? 18.249 -3.953 -9.350 1.00 97.00 91 GLN A O 1
ATOM 692 N N . ARG A 1 92 ? 18.703 -1.797 -8.911 1.00 96.88 92 ARG A N 1
ATOM 693 C CA . ARG A 1 92 ? 19.970 -1.750 -9.666 1.00 96.88 92 ARG A CA 1
ATOM 694 C C . ARG A 1 92 ? 21.212 -1.938 -8.805 1.00 96.88 92 ARG A C 1
ATOM 696 O O . ARG A 1 92 ? 22.287 -2.213 -9.339 1.00 96.88 92 ARG A O 1
ATOM 703 N N . SER A 1 93 ? 21.084 -1.775 -7.497 1.00 97.44 93 SER A N 1
ATOM 704 C CA . SER A 1 93 ? 22.182 -1.878 -6.543 1.00 97.44 93 SER A CA 1
ATOM 705 C C . SER A 1 93 ? 21.675 -2.375 -5.198 1.00 97.44 93 SER A C 1
ATOM 707 O O . SER A 1 93 ? 20.480 -2.372 -4.934 1.00 97.44 93 SER A O 1
ATOM 709 N N . ASP A 1 94 ? 22.606 -2.815 -4.356 1.00 98.06 94 ASP A N 1
ATOM 710 C CA . ASP A 1 94 ? 22.336 -3.155 -2.956 1.00 98.06 94 ASP A CA 1
ATOM 711 C C . ASP A 1 94 ? 21.859 -1.915 -2.179 1.00 98.06 94 ASP A C 1
ATOM 713 O O . ASP A 1 94 ? 20.750 -1.872 -1.651 1.00 98.06 94 ASP A O 1
ATOM 717 N N . TRP A 1 95 ? 22.668 -0.851 -2.196 1.00 98.06 95 TRP A N 1
ATOM 718 C CA . TRP A 1 95 ? 22.287 0.424 -1.600 1.00 98.06 95 TRP A CA 1
ATOM 719 C C . TRP A 1 95 ? 21.450 1.250 -2.578 1.00 98.06 95 TRP A C 1
ATOM 721 O O . TRP A 1 95 ? 21.955 1.681 -3.619 1.00 98.06 95 TRP A O 1
ATOM 731 N N . GLU A 1 96 ? 20.193 1.508 -2.227 1.00 98.38 96 GLU A N 1
ATOM 732 C CA . GLU A 1 96 ? 19.295 2.412 -2.949 1.00 98.38 96 GLU A CA 1
ATOM 733 C C . GLU A 1 96 ? 18.583 3.337 -1.953 1.00 98.38 96 GLU A C 1
ATOM 735 O O . GLU A 1 96 ? 17.816 2.886 -1.100 1.00 98.38 96 GLU A O 1
ATOM 740 N N . ASP A 1 97 ? 18.824 4.645 -2.065 1.00 97.75 97 ASP A N 1
ATOM 741 C CA . ASP A 1 97 ? 18.101 5.633 -1.266 1.00 97.75 97 ASP A CA 1
ATOM 742 C C . ASP A 1 97 ? 16.638 5.716 -1.724 1.00 97.75 97 ASP A C 1
ATOM 744 O O . ASP A 1 97 ? 16.330 5.723 -2.919 1.00 97.75 97 ASP A O 1
ATOM 748 N N . VAL A 1 98 ? 15.717 5.820 -0.766 1.00 97.19 98 VAL A N 1
ATOM 749 C CA . VAL A 1 98 ? 14.280 5.873 -1.040 1.00 97.19 98 VAL A CA 1
ATOM 750 C C . VAL A 1 98 ? 13.558 6.727 -0.010 1.00 97.19 98 VAL A C 1
ATOM 752 O O . VAL A 1 98 ? 13.811 6.642 1.191 1.00 97.19 98 VAL A O 1
ATOM 755 N N . THR A 1 99 ? 12.604 7.527 -0.480 1.00 98.25 99 THR A N 1
ATOM 756 C CA . THR A 1 9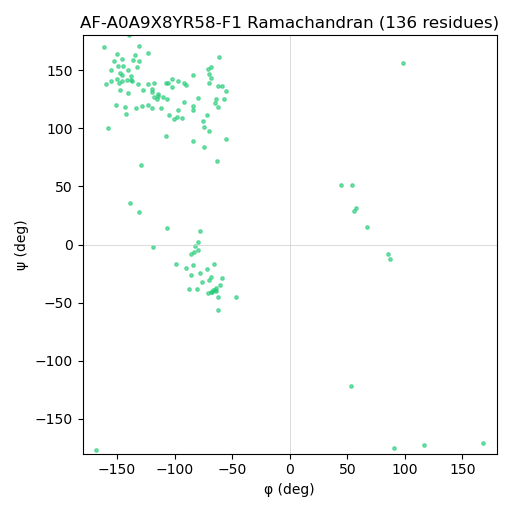9 ? 11.634 8.196 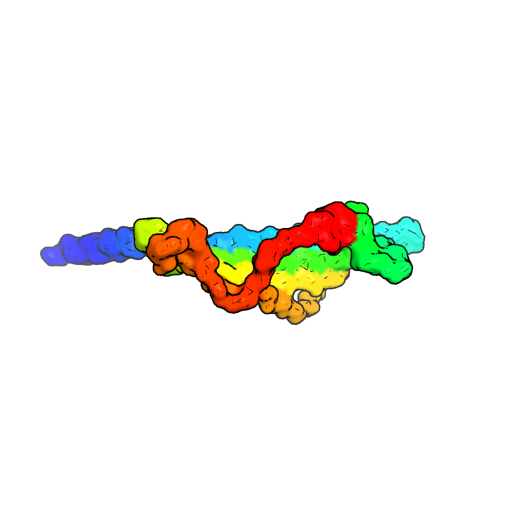0.389 1.00 98.25 99 THR A CA 1
ATOM 757 C C . THR A 1 99 ? 10.389 7.315 0.482 1.00 98.25 99 THR A C 1
ATOM 759 O O . THR A 1 99 ? 9.661 7.207 -0.510 1.00 98.25 99 THR A O 1
ATOM 762 N N . PRO A 1 100 ? 10.115 6.671 1.630 1.00 97.88 100 PRO A N 1
ATOM 763 C CA . PRO A 1 100 ? 8.981 5.768 1.747 1.00 97.88 100 PRO A CA 1
ATOM 764 C C . PRO A 1 100 ? 7.650 6.524 1.723 1.00 97.88 100 PRO A C 1
ATOM 766 O O . PRO A 1 100 ? 7.510 7.629 2.252 1.00 97.88 100 PRO A O 1
ATOM 769 N N . GLY A 1 101 ? 6.632 5.888 1.153 1.00 98.31 101 GLY A N 1
ATOM 770 C CA . GLY A 1 101 ? 5.259 6.364 1.230 1.00 98.31 101 GLY A CA 1
ATOM 771 C C . GLY A 1 101 ? 4.599 5.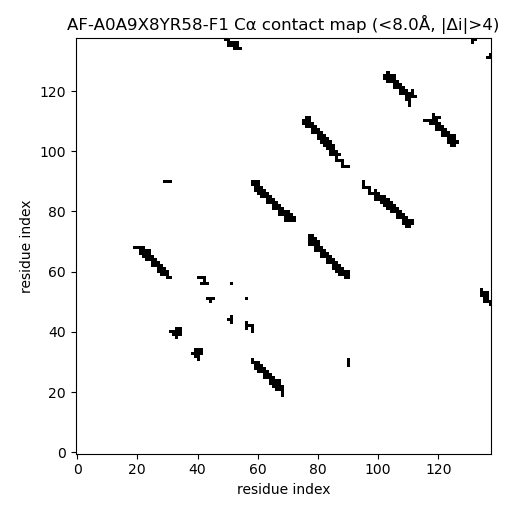904 2.526 1.00 98.31 101 GLY A C 1
ATOM 772 O O . GLY A 1 101 ? 4.407 4.708 2.720 1.00 98.31 101 GLY A O 1
ATOM 773 N N . PHE A 1 102 ? 4.168 6.833 3.384 1.00 98.38 102 PHE A N 1
ATOM 774 C CA . PHE A 1 102 ? 3.325 6.497 4.537 1.00 98.38 102 PHE A CA 1
ATOM 775 C C . PHE A 1 102 ? 1.852 6.429 4.111 1.00 98.38 102 PHE A C 1
ATOM 777 O O . PHE A 1 102 ? 1.143 7.448 4.054 1.00 98.38 102 PHE A O 1
ATOM 784 N N . ARG A 1 103 ? 1.427 5.231 3.690 1.00 98.50 103 ARG A N 1
ATOM 785 C CA . ARG A 1 103 ? 0.174 5.013 2.951 1.00 98.50 103 ARG A CA 1
ATOM 786 C C . ARG A 1 103 ? -1.022 4.812 3.870 1.00 98.50 103 ARG A C 1
ATOM 788 O O . ARG A 1 103 ? -2.087 5.354 3.579 1.00 98.50 103 ARG A O 1
ATOM 795 N N . GLU A 1 104 ? -0.838 4.112 4.984 1.00 98.81 104 GLU A N 1
ATOM 796 C CA . GLU A 1 104 ? -1.908 3.838 5.944 1.00 98.81 104 GLU A CA 1
ATOM 797 C C . GLU A 1 104 ? -1.464 4.152 7.371 1.00 98.81 104 GLU A C 1
ATOM 799 O O . GLU A 1 104 ? -0.339 3.865 7.771 1.00 98.81 104 GLU A O 1
ATOM 804 N N . VAL A 1 105 ? -2.381 4.761 8.113 1.00 98.69 105 VAL A N 1
ATOM 805 C CA . VAL A 1 105 ? -2.345 4.971 9.559 1.00 98.69 105 VAL A CA 1
ATOM 806 C C . VAL A 1 105 ? -3.786 5.187 9.983 1.00 98.69 105 VAL A C 1
ATOM 808 O O . VAL A 1 105 ? -4.365 6.248 9.739 1.00 98.69 105 VAL A O 1
ATOM 811 N N . ASN A 1 106 ? -4.412 4.148 10.518 1.00 98.81 106 ASN A N 1
ATOM 812 C CA . ASN A 1 106 ? -5.822 4.194 10.881 1.00 98.81 106 ASN A CA 1
ATOM 813 C C . ASN A 1 106 ? -6.120 3.363 12.125 1.00 98.81 106 ASN A C 1
ATOM 815 O O . ASN A 1 106 ? -5.370 2.460 12.490 1.00 98.81 106 ASN A O 1
ATOM 819 N N . VAL A 1 107 ? -7.244 3.690 12.756 1.00 98.75 107 VAL A N 1
ATOM 820 C CA . VAL A 1 107 ? -7.843 2.905 13.835 1.00 98.75 107 VAL A CA 1
ATOM 821 C C . VAL A 1 107 ? -9.219 2.438 13.382 1.00 98.75 107 VAL A C 1
ATOM 823 O O . VAL A 1 107 ? -9.965 3.202 12.766 1.00 98.75 107 VAL A O 1
ATOM 826 N N . GLN A 1 108 ? -9.556 1.192 13.698 1.00 98.81 108 GLN A N 1
ATOM 827 C CA . GLN A 1 108 ? -10.830 0.554 13.390 1.00 98.81 108 GLN A CA 1
ATOM 828 C C . GLN A 1 108 ? -11.465 0.053 14.686 1.00 98.81 108 GLN A C 1
ATOM 830 O O . GLN A 1 108 ? -10.876 -0.762 15.388 1.00 98.81 108 GLN A O 1
ATOM 835 N N . GLY A 1 109 ? -12.658 0.542 15.000 1.00 98.56 109 GLY A N 1
ATOM 836 C CA . GLY A 1 109 ? -13.450 0.155 16.158 1.00 98.56 109 GLY A CA 1
ATOM 837 C C . GLY A 1 109 ? -14.610 -0.748 15.755 1.00 98.56 109 GLY A C 1
ATOM 838 O O . GLY A 1 109 ? -15.544 -0.286 15.095 1.00 98.56 109 GLY A O 1
ATOM 839 N N . LYS A 1 110 ? -14.561 -2.022 16.144 1.00 98.62 110 LYS A N 1
ATOM 840 C CA . LYS A 1 110 ? -15.580 -3.033 15.823 1.00 98.62 110 LYS A CA 1
ATOM 841 C C . LYS A 1 110 ? -16.638 -3.108 16.923 1.00 98.62 110 LYS A C 1
ATOM 843 O O . LYS A 1 110 ? -16.297 -3.065 18.104 1.00 98.62 110 LYS A O 1
ATOM 848 N N . ASN A 1 111 ? -17.908 -3.246 16.531 1.00 98.19 111 ASN A N 1
ATOM 849 C CA . ASN A 1 111 ? -19.061 -3.422 17.432 1.00 98.19 111 ASN A CA 1
ATOM 850 C C . ASN A 1 111 ? -19.230 -2.317 18.495 1.00 98.19 111 ASN A C 1
ATOM 852 O O . ASN A 1 111 ? -19.756 -2.555 19.580 1.00 98.19 111 ASN A O 1
ATOM 856 N N . LEU A 1 112 ? -18.794 -1.089 18.201 1.00 97.81 112 LEU A N 1
ATOM 857 C CA . LEU A 1 112 ? -18.889 0.021 19.158 1.00 97.81 112 LEU A CA 1
ATOM 858 C C . LEU A 1 112 ? -20.296 0.625 19.247 1.00 97.81 112 LEU A C 1
ATOM 860 O O . LEU A 1 112 ? -20.646 1.215 20.266 1.00 97.81 112 LEU A O 1
ATOM 864 N N . ILE A 1 113 ? -21.090 0.485 18.184 1.00 97.56 113 ILE A N 1
ATOM 865 C CA . ILE A 1 113 ? -22.443 1.027 18.087 1.00 97.56 113 ILE A CA 1
ATOM 866 C C . ILE A 1 113 ? -23.444 -0.097 18.358 1.00 97.56 113 ILE A C 1
ATOM 868 O O . ILE A 1 113 ? -23.650 -0.964 17.514 1.00 97.56 113 ILE A O 1
ATOM 872 N N . GLU A 1 114 ? -24.092 -0.065 19.522 1.00 96.31 114 GLU A N 1
ATOM 873 C CA . GLU A 1 114 ? -24.963 -1.155 19.998 1.00 96.31 114 GLU A CA 1
ATOM 874 C C . GLU A 1 114 ? -26.157 -1.431 19.076 1.00 96.31 114 GLU A C 1
ATOM 876 O O . GLU A 1 114 ? -26.541 -2.579 18.879 1.00 96.31 114 GLU A O 1
ATOM 881 N N . TRP A 1 115 ? -26.710 -0.389 18.456 1.00 97.06 115 TRP A N 1
ATOM 882 C CA . TRP A 1 115 ? -27.838 -0.498 17.527 1.00 97.06 115 TRP A CA 1
ATOM 883 C C . TRP A 1 115 ? -27.428 -0.881 16.091 1.00 97.06 115 TRP A C 1
ATOM 885 O O . TRP A 1 115 ? -28.298 -1.056 15.241 1.00 97.06 115 TRP A O 1
ATOM 895 N N . LEU A 1 116 ? -26.127 -1.044 15.815 1.00 97.81 116 LEU A N 1
ATOM 896 C CA . LEU A 1 116 ? -25.579 -1.554 14.549 1.00 97.81 116 LEU A CA 1
ATOM 897 C C . LEU A 1 116 ? -24.578 -2.692 14.816 1.00 97.81 116 LEU A C 1
ATOM 899 O O . LEU A 1 116 ? -23.371 -2.517 14.583 1.00 97.81 116 LEU A O 1
ATOM 903 N N . PRO A 1 117 ? -25.042 -3.859 15.301 1.00 96.88 117 PRO A N 1
ATOM 904 C CA . PRO A 1 117 ? -24.163 -4.997 15.545 1.00 96.88 117 PRO A CA 1
ATOM 905 C C . PRO A 1 117 ? -23.455 -5.420 14.249 1.00 96.88 117 PRO A C 1
ATOM 907 O O . PRO A 1 117 ? -24.051 -5.453 13.173 1.00 96.88 117 PRO A O 1
ATOM 910 N N . GLY A 1 118 ? -22.159 -5.708 14.343 1.00 96.12 118 GLY A N 1
ATOM 911 C CA . GLY A 1 118 ? -21.276 -6.025 13.218 1.00 96.12 118 GLY A CA 1
ATOM 912 C C . GLY A 1 118 ? -20.629 -4.811 12.539 1.00 96.12 118 GLY A C 1
ATOM 913 O O . GLY A 1 118 ? -19.683 -4.982 11.768 1.00 96.12 118 GLY A O 1
ATOM 914 N N . SER A 1 119 ? -21.083 -3.582 12.815 1.00 98.25 119 SER A N 1
ATOM 915 C CA . SER A 1 119 ? -20.497 -2.383 12.203 1.00 98.25 119 SER A CA 1
ATOM 916 C C . SER A 1 119 ? -19.074 -2.098 12.696 1.00 98.25 119 SER A C 1
ATOM 918 O O . SER A 1 119 ? -18.671 -2.463 13.804 1.00 98.25 119 SER A O 1
ATOM 920 N N . THR A 1 120 ? -18.294 -1.427 11.845 1.00 98.69 120 THR A N 1
ATOM 921 C CA . THR A 1 120 ? -16.940 -0.963 12.165 1.00 98.69 120 THR A CA 1
ATOM 922 C C . THR A 1 120 ? -16.814 0.520 11.840 1.00 98.69 120 THR A C 1
ATOM 924 O O . THR A 1 120 ? -16.941 0.916 10.681 1.00 98.69 120 THR A O 1
ATOM 927 N N . LEU A 1 121 ? -16.529 1.334 12.855 1.00 98.25 121 LEU A N 1
ATOM 928 C CA . LEU A 1 121 ? -16.116 2.724 12.670 1.00 98.25 121 LEU A CA 1
ATOM 929 C C . LEU A 1 121 ? -14.614 2.776 12.412 1.00 98.25 121 LEU A C 1
ATOM 931 O O . LEU A 1 121 ? -13.865 1.986 12.978 1.00 98.25 121 LEU A O 1
ATOM 935 N N . TRP A 1 122 ? -14.150 3.708 11.584 1.00 98.62 122 TRP A N 1
ATOM 936 C CA . TRP A 1 122 ? -12.719 3.889 11.363 1.00 98.62 122 TRP A CA 1
ATOM 937 C C . TRP A 1 122 ? -12.371 5.339 11.045 1.00 98.62 122 TRP A C 1
ATOM 939 O O . TRP A 1 122 ? -13.197 6.087 10.525 1.00 98.62 122 TRP A O 1
ATOM 949 N N . ALA A 1 123 ? -11.137 5.724 11.357 1.00 98.62 123 ALA A N 1
ATOM 950 C CA . ALA A 1 123 ? -10.590 7.036 11.032 1.00 98.62 123 ALA A CA 1
ATOM 951 C C . ALA A 1 123 ? -9.087 6.937 10.749 1.00 98.62 123 ALA A C 1
ATOM 953 O O . ALA A 1 123 ? -8.389 6.114 11.344 1.00 98.62 123 ALA A O 1
ATOM 954 N N . GLY A 1 124 ? -8.598 7.791 9.846 1.00 98.62 124 GLY A N 1
ATOM 955 C CA . GLY A 1 124 ? -7.197 7.847 9.426 1.00 98.62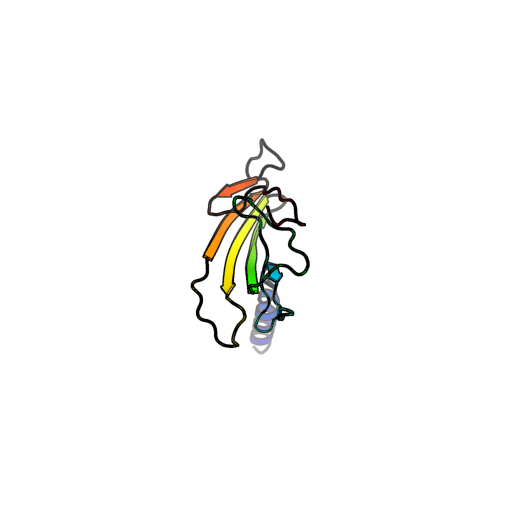 124 GLY A CA 1
ATOM 956 C C . GLY A 1 124 ? -6.995 7.523 7.945 1.00 98.62 124 GLY A C 1
ATOM 957 O O . GLY A 1 124 ? -7.950 7.400 7.181 1.00 98.62 124 GLY A O 1
ATOM 958 N N . LYS A 1 125 ? -5.735 7.397 7.521 1.00 98.69 125 LYS A N 1
ATOM 959 C CA . LYS A 1 125 ? -5.382 7.008 6.148 1.00 98.69 125 LYS A CA 1
ATOM 960 C C . LYS A 1 125 ? -5.519 5.493 6.006 1.00 98.69 125 LYS A C 1
ATOM 962 O O . LYS A 1 125 ? -4.923 4.753 6.789 1.00 98.69 125 LYS A O 1
ATOM 967 N N . ARG A 1 126 ? -6.290 5.029 5.023 1.00 98.62 126 ARG A N 1
ATOM 968 C CA . ARG A 1 126 ? -6.630 3.610 4.860 1.00 98.62 126 ARG A CA 1
ATOM 969 C C . ARG A 1 126 ? -6.844 3.255 3.394 1.00 98.62 126 ARG A C 1
ATOM 971 O O . ARG A 1 126 ? -7.486 4.014 2.668 1.00 98.62 126 ARG A O 1
ATOM 978 N N . PHE A 1 127 ? -6.409 2.070 2.979 1.00 98.50 127 PHE A N 1
ATOM 979 C CA . PHE A 1 127 ? -6.935 1.450 1.769 1.00 98.50 127 PHE A CA 1
ATOM 980 C C . PHE A 1 127 ? -8.324 0.894 2.032 1.00 98.50 127 PHE A C 1
ATOM 982 O O . PHE A 1 127 ? -8.517 -0.113 2.714 1.00 98.50 127 PHE A O 1
ATOM 989 N N . TYR A 1 128 ? -9.315 1.594 1.500 1.00 98.19 128 TYR A N 1
ATOM 990 C CA . TYR A 1 128 ? -10.706 1.268 1.731 1.00 98.19 128 TYR A CA 1
ATOM 991 C C . TYR A 1 128 ? -11.263 0.459 0.564 1.00 98.19 128 TYR A C 1
ATOM 993 O O . TYR A 1 128 ? -11.417 1.000 -0.525 1.00 98.19 128 TYR A O 1
ATOM 1001 N N . GLN A 1 129 ? -11.538 -0.826 0.811 1.00 96.50 129 GLN A N 1
ATOM 1002 C CA . GLN A 1 129 ? -12.276 -1.721 -0.094 1.00 96.50 129 GLN A CA 1
ATOM 1003 C C . GLN A 1 129 ? -11.837 -1.596 -1.562 1.00 96.50 129 GLN A C 1
ATOM 1005 O O . GLN A 1 129 ? -12.646 -1.359 -2.453 1.00 96.50 129 GLN A O 1
ATOM 1010 N N . ARG A 1 130 ? -10.526 -1.694 -1.807 1.00 96.75 130 ARG A N 1
ATOM 1011 C CA . ARG A 1 130 ? -9.993 -1.644 -3.171 1.00 96.75 130 ARG A CA 1
ATOM 1012 C C . ARG A 1 130 ? -10.411 -2.902 -3.930 1.00 96.75 130 ARG A C 1
ATOM 1014 O O . ARG A 1 130 ? -10.435 -3.987 -3.356 1.00 96.75 130 ARG A O 1
ATOM 1021 N N . HIS A 1 131 ? -10.697 -2.728 -5.211 1.00 97.94 131 HIS A N 1
ATOM 1022 C CA . HIS A 1 131 ? -10.918 -3.803 -6.167 1.00 97.94 131 HIS A CA 1
ATOM 1023 C C . HIS A 1 131 ? -9.857 -3.660 -7.251 1.00 97.94 131 HIS A C 1
ATOM 1025 O O . HIS A 1 131 ? -9.680 -2.553 -7.757 1.00 97.94 131 HIS A O 1
ATOM 1031 N N . ASP A 1 132 ? -9.173 -4.747 -7.583 1.00 97.75 132 ASP A N 1
ATOM 1032 C CA . ASP A 1 132 ? -8.108 -4.756 -8.581 1.00 97.75 132 ASP A CA 1
ATOM 1033 C C . ASP A 1 132 ? -8.216 -5.965 -9.517 1.00 97.75 132 ASP A C 1
ATOM 1035 O O . ASP A 1 132 ? -8.829 -6.990 -9.201 1.00 97.75 132 ASP A O 1
ATOM 1039 N N . VAL A 1 133 ? -7.592 -5.841 -10.685 1.00 98.25 133 VAL A N 1
ATOM 1040 C CA . VAL A 1 133 ? -7.358 -6.938 -11.622 1.00 98.25 133 VAL A CA 1
ATOM 1041 C C . VAL A 1 133 ? -5.877 -7.301 -11.582 1.00 98.25 133 VAL A C 1
ATOM 1043 O O . VAL A 1 133 ? -5.053 -6.757 -12.320 1.00 98.25 133 VAL A O 1
ATOM 1046 N N . HIS A 1 134 ? -5.546 -8.285 -10.744 1.00 98.38 134 HIS A N 1
ATOM 1047 C CA . HIS A 1 134 ? -4.170 -8.657 -10.410 1.00 98.38 134 HIS A CA 1
ATOM 1048 C C . HIS A 1 134 ? -3.220 -8.796 -11.614 1.00 98.38 134 HIS A C 1
ATOM 1050 O O . HIS A 1 134 ? -2.101 -8.290 -11.583 1.00 98.38 134 HIS A O 1
ATOM 1056 N N . MET A 1 135 ? -3.652 -9.457 -12.697 1.00 98.31 135 MET A N 1
ATOM 1057 C CA . MET A 1 135 ? -2.793 -9.752 -13.857 1.00 98.31 135 MET A CA 1
ATOM 1058 C C . MET A 1 135 ? -2.333 -8.511 -14.646 1.00 98.31 135 MET A C 1
ATOM 1060 O O . MET A 1 135 ? -1.390 -8.609 -15.438 1.00 98.31 135 MET A O 1
ATOM 1064 N N . ILE A 1 136 ? -2.995 -7.368 -14.44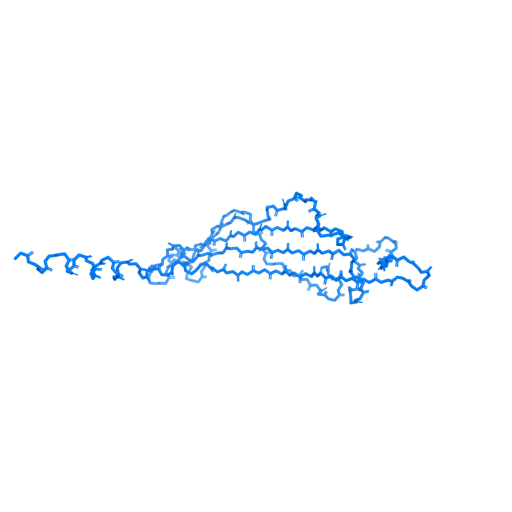7 1.00 98.12 136 ILE A N 1
ATOM 1065 C CA . ILE A 1 136 ? -2.635 -6.083 -15.059 1.00 98.12 136 ILE A CA 1
ATOM 1066 C C . ILE A 1 136 ? -2.275 -4.994 -14.037 1.00 98.12 136 ILE A C 1
ATOM 1068 O O . ILE A 1 136 ? -1.895 -3.906 -14.455 1.00 98.12 136 ILE A O 1
ATOM 1072 N N . ASP A 1 137 ? -2.365 -5.280 -12.734 1.00 96.19 137 ASP A N 1
ATOM 1073 C CA . ASP A 1 137 ? -2.056 -4.337 -11.645 1.00 96.19 137 ASP A CA 1
ATOM 1074 C C . ASP A 1 137 ? -2.830 -3.004 -11.767 1.00 96.19 137 ASP A C 1
ATOM 1076 O O . ASP A 1 137 ? -2.243 -1.920 -11.785 1.00 96.19 137 ASP A O 1
ATOM 1080 N N . PHE A 1 138 ? -4.159 -3.096 -11.934 1.00 96.06 138 PHE A N 1
ATOM 1081 C CA . PHE A 1 138 ? -5.075 -1.956 -12.091 1.00 96.06 138 PHE A CA 1
ATOM 1082 C C . PHE A 1 138 ? -6.299 -2.074 -11.189 1.00 96.06 138 PHE A C 1
ATOM 1084 O O . PHE A 1 138 ? -6.866 -3.191 -11.146 1.00 96.06 138 PHE A O 1
#

Sequence (138 aa):
LRKLPLALAVAAGVLSTQALAVDFHGYARSGIGWTGSGGEQQCFKATGAASKYRLGNECETYAELKLGQEVWKEGDKSFYFDTNLAYSVSQRSDWEDVTPGFREVNVQGKNLIEWLPGSTLWAGKRFYQRHDVHMIDF

Secondary structure (DSSP, 8-state):
--SHHHHHHHHHHHHTT-----EEEEEEE----B-TTSSBPP----TT-S----TT---SEEEEEEEEEEEEEETTEEEEEEEEEEEEE-SSSS------EEEEEEEEEES--TTSTT-EEEEEE---S----GGGT-